Protein AF-A0A2E4Y1K7-F1 (afdb_monomer_lite)

Structure (mmCIF, N/CA/C/O backbone):
data_AF-A0A2E4Y1K7-F1
#
_entry.id   AF-A0A2E4Y1K7-F1
#
loop_
_atom_site.group_PDB
_atom_site.id
_atom_site.type_symbol
_atom_site.label_atom_id
_atom_site.label_alt_id
_atom_site.label_comp_id
_atom_site.label_asym_id
_atom_site.label_entity_id
_atom_site.label_seq_id
_atom_site.pdbx_PDB_ins_code
_atom_site.Cartn_x
_atom_site.Cartn_y
_atom_site.Cartn_z
_atom_site.occupancy
_atom_site.B_iso_or_equiv
_atom_site.auth_seq_id
_atom_site.auth_comp_id
_atom_site.auth_asym_id
_atom_site.auth_atom_id
_atom_site.pdbx_PDB_model_num
ATOM 1 N N . MET A 1 1 ? -30.753 -42.207 8.422 1.00 53.31 1 MET A N 1
ATOM 2 C CA . MET A 1 1 ? -29.384 -41.841 8.841 1.00 53.31 1 MET A CA 1
ATOM 3 C C . MET A 1 1 ? -28.900 -40.741 7.910 1.00 53.31 1 MET A C 1
ATOM 5 O O . MET A 1 1 ? -28.471 -41.041 6.809 1.00 53.31 1 MET A O 1
ATOM 9 N N . GLY A 1 2 ? -29.057 -39.480 8.296 1.00 51.59 2 GLY A N 1
ATOM 10 C CA . GLY A 1 2 ? -28.469 -38.339 7.596 1.00 51.59 2 GLY A CA 1
ATOM 11 C C . GLY A 1 2 ? -27.926 -37.437 8.684 1.00 51.59 2 GLY A C 1
ATOM 12 O O . GLY A 1 2 ? -28.711 -36.951 9.495 1.00 51.59 2 GLY A O 1
ATOM 13 N N . ARG A 1 3 ? -26.599 -37.343 8.802 1.00 53.59 3 ARG A N 1
ATOM 14 C CA . ARG A 1 3 ? -25.993 -36.414 9.757 1.00 53.59 3 ARG A CA 1
ATOM 15 C C . ARG A 1 3 ? -26.380 -35.000 9.313 1.00 53.59 3 ARG A C 1
ATOM 17 O O . ARG A 1 3 ? -26.192 -34.713 8.131 1.00 53.59 3 ARG A O 1
ATOM 24 N N . PRO A 1 4 ? -26.965 -34.163 10.186 1.00 56.78 4 PRO A N 1
ATOM 25 C CA . PRO A 1 4 ? -27.173 -32.768 9.850 1.00 56.78 4 PRO A CA 1
ATOM 26 C C . PRO A 1 4 ? -25.800 -32.133 9.634 1.00 56.78 4 PRO A C 1
ATOM 28 O O . PRO A 1 4 ? -24.898 -32.305 10.451 1.00 56.78 4 PRO A O 1
ATOM 31 N N . ASP A 1 5 ? -25.666 -31.491 8.480 1.00 55.47 5 ASP A N 1
ATOM 32 C CA . ASP A 1 5 ? -24.547 -30.657 8.067 1.00 55.47 5 ASP A CA 1
ATOM 33 C C . ASP A 1 5 ? -24.294 -29.622 9.174 1.00 55.47 5 ASP A C 1
ATOM 35 O O . ASP A 1 5 ? -25.071 -28.682 9.360 1.00 55.47 5 ASP A O 1
ATOM 39 N N . GLU A 1 6 ? -23.284 -29.875 10.010 1.00 52.62 6 GLU A N 1
ATOM 40 C CA . GLU A 1 6 ? -22.801 -28.899 10.978 1.00 52.62 6 GLU A CA 1
ATOM 41 C C . GLU A 1 6 ? -22.270 -27.719 10.168 1.00 52.62 6 GLU A C 1
ATOM 43 O O . GLU A 1 6 ? -21.189 -27.787 9.584 1.00 52.62 6 GLU A O 1
ATOM 48 N N . PHE A 1 7 ? -23.052 -26.640 10.124 1.00 48.81 7 PHE A N 1
ATOM 49 C CA . PHE A 1 7 ? -22.589 -25.321 9.719 1.00 48.81 7 PHE A CA 1
ATOM 50 C C . PHE A 1 7 ? -21.472 -24.900 10.685 1.00 48.81 7 PHE A C 1
ATOM 52 O O . PHE A 1 7 ? -21.703 -24.203 11.675 1.00 48.81 7 PHE A O 1
ATOM 59 N N . HIS A 1 8 ? -20.248 -25.347 10.407 1.00 50.06 8 HIS A N 1
ATOM 60 C CA . HIS A 1 8 ? -19.047 -24.761 10.969 1.00 50.06 8 HIS A CA 1
ATOM 61 C C . HIS A 1 8 ? -18.952 -23.343 10.410 1.00 50.06 8 HIS A C 1
ATOM 63 O O . HIS A 1 8 ? -18.464 -23.107 9.307 1.00 50.06 8 HIS A O 1
ATOM 69 N N . TYR A 1 9 ? -19.452 -22.379 11.181 1.00 53.69 9 TYR A N 1
ATOM 70 C CA . TYR A 1 9 ? -18.983 -21.009 11.059 1.00 53.69 9 TYR A CA 1
ATOM 71 C C . TYR A 1 9 ? -17.537 -20.994 11.550 1.00 53.69 9 TYR A C 1
ATOM 73 O O . TYR A 1 9 ? -17.253 -20.815 12.733 1.00 53.69 9 TYR A O 1
ATOM 81 N N . GLU A 1 10 ? -16.634 -21.260 10.615 1.00 47.28 10 GLU A N 1
ATOM 82 C CA . GLU A 1 10 ? -15.194 -21.177 10.794 1.00 47.28 10 GLU A CA 1
ATOM 83 C C . GLU A 1 10 ? -14.852 -19.692 10.977 1.00 47.28 10 GLU A C 1
ATOM 85 O O . GLU A 1 10 ? -14.729 -18.916 10.030 1.00 47.28 10 GLU A O 1
ATOM 90 N N . TYR A 1 11 ? -14.839 -19.240 12.231 1.00 53.94 11 TYR A N 1
ATOM 91 C CA . TYR A 1 11 ? -14.301 -17.930 12.564 1.00 53.94 11 TYR A CA 1
ATOM 92 C C . TYR A 1 11 ? -12.786 -18.081 12.718 1.00 53.94 11 TYR A C 1
ATOM 94 O O . TYR A 1 11 ? -12.274 -18.310 13.814 1.00 53.94 11 TYR A O 1
ATOM 102 N N . ASP A 1 12 ? -12.078 -17.995 11.590 1.00 47.94 12 ASP A N 1
ATOM 103 C CA . ASP A 1 12 ? -10.617 -18.017 11.508 1.00 47.94 12 ASP A CA 1
ATOM 104 C C . ASP A 1 12 ? -9.992 -16.833 12.262 1.00 47.94 12 ASP A C 1
ATOM 106 O O . ASP A 1 12 ? -9.817 -15.732 11.732 1.00 47.94 12 ASP A O 1
ATOM 110 N N . PHE A 1 13 ? -9.611 -17.073 13.518 1.00 46.56 13 PHE A N 1
ATOM 111 C CA . PHE A 1 13 ? -8.876 -16.130 14.369 1.00 46.56 13 PHE A CA 1
ATOM 112 C C . PHE A 1 13 ? -7.488 -15.762 13.794 1.00 46.56 13 PHE A C 1
ATOM 114 O O . PHE A 1 13 ? -6.957 -14.690 14.081 1.00 46.56 13 PHE A O 1
ATOM 121 N N . ASP A 1 14 ? -6.926 -16.610 12.928 1.00 51.66 14 ASP A N 1
ATOM 122 C CA . ASP A 1 14 ? -5.604 -16.433 12.306 1.00 51.66 14 ASP A CA 1
ATOM 123 C C . ASP A 1 14 ? -5.587 -15.358 11.198 1.00 51.66 14 ASP A C 1
ATOM 125 O O . ASP A 1 14 ? -4.567 -14.721 10.922 1.00 51.66 14 ASP A O 1
ATOM 129 N N . LYS A 1 15 ? -6.755 -15.059 10.616 1.00 48.06 15 LYS A N 1
ATOM 130 C CA . LYS A 1 15 ? -6.899 -14.144 9.474 1.00 48.06 15 LYS A CA 1
ATOM 131 C C . LYS A 1 15 ? -6.473 -12.704 9.789 1.00 48.06 15 LYS A C 1
ATOM 133 O O . LYS A 1 15 ? -5.982 -11.985 8.921 1.00 48.06 15 LYS A O 1
ATOM 138 N N . TYR A 1 16 ? -6.609 -12.287 11.048 1.00 53.84 16 TYR A N 1
ATOM 139 C CA . TYR A 1 16 ? -6.374 -10.904 11.472 1.00 53.84 16 TYR A CA 1
ATOM 140 C C . TYR A 1 16 ? -4.885 -10.523 11.535 1.00 53.84 16 TYR A C 1
ATOM 142 O O . TYR A 1 16 ? -4.530 -9.349 11.389 1.00 53.84 16 TYR A O 1
ATOM 150 N N . ASN A 1 17 ? -4.001 -11.502 11.746 1.00 54.69 17 ASN A N 1
ATOM 151 C CA . ASN A 1 17 ? -2.579 -11.243 11.967 1.00 54.69 17 ASN A CA 1
ATOM 152 C C . ASN A 1 17 ? -1.783 -11.13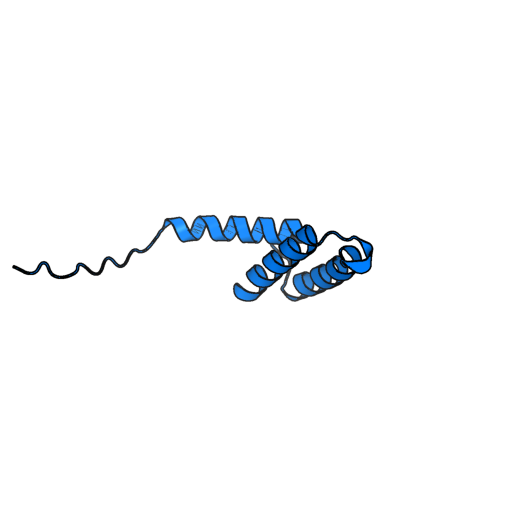1 10.648 1.00 54.69 17 ASN A C 1
ATOM 154 O O . ASN A 1 17 ? -0.805 -10.385 10.572 1.00 54.69 17 ASN A O 1
ATOM 158 N N . GLU A 1 18 ? -2.235 -11.785 9.571 1.00 58.25 18 GLU A N 1
ATOM 159 C CA . GLU A 1 18 ? -1.576 -11.723 8.257 1.00 58.25 18 GLU A CA 1
ATOM 160 C C . GLU A 1 18 ? -1.837 -10.397 7.518 1.00 58.25 18 GLU A C 1
ATOM 162 O O . GLU A 1 18 ? -0.951 -9.841 6.853 1.00 58.25 18 GLU A O 1
ATOM 167 N N . GLU A 1 19 ? -3.038 -9.833 7.662 1.00 62.19 19 GLU A N 1
ATOM 168 C CA . GLU A 1 19 ? -3.424 -8.642 6.907 1.00 62.19 19 GLU A CA 1
ATOM 169 C C . GLU A 1 19 ? -2.554 -7.417 7.236 1.00 62.19 19 GLU A C 1
ATOM 171 O O . GLU A 1 19 ? -2.269 -6.603 6.354 1.00 62.19 19 GLU A O 1
ATOM 176 N N . SER A 1 20 ? -2.098 -7.279 8.486 1.00 64.38 20 SER A N 1
ATOM 177 C CA . SER A 1 20 ? -1.222 -6.174 8.904 1.00 64.38 20 SER A CA 1
ATOM 178 C C . SER A 1 20 ? 0.188 -6.282 8.323 1.00 64.38 20 SER A C 1
ATOM 180 O O . SER A 1 20 ? 0.790 -5.263 7.973 1.00 64.38 20 SER A O 1
ATOM 182 N N . PHE A 1 21 ? 0.717 -7.497 8.162 1.00 72.44 21 PHE A N 1
ATOM 183 C CA . PHE A 1 21 ? 2.036 -7.697 7.563 1.00 72.44 21 PHE A CA 1
ATOM 184 C C . PHE A 1 21 ? 2.021 -7.389 6.060 1.00 72.44 21 PHE A C 1
ATOM 186 O O . PHE A 1 21 ? 2.931 -6.726 5.555 1.00 72.44 21 PHE A O 1
ATOM 193 N N . LYS A 1 22 ? 0.949 -7.780 5.353 1.00 74.88 22 LYS A N 1
ATOM 194 C CA . LYS A 1 22 ? 0.740 -7.428 3.938 1.00 74.88 22 LYS A CA 1
ATOM 195 C C . LYS A 1 22 ? 0.639 -5.919 3.722 1.00 74.88 22 LYS A C 1
ATOM 197 O O . LYS A 1 22 ? 1.336 -5.408 2.850 1.00 74.88 22 LYS A O 1
ATOM 202 N N . VAL A 1 23 ? -0.141 -5.198 4.538 1.00 77.69 23 VAL A N 1
ATOM 203 C CA . VAL A 1 23 ? -0.247 -3.723 4.459 1.00 77.69 23 VAL A CA 1
ATOM 204 C C . VAL A 1 23 ? 1.123 -3.065 4.639 1.00 77.69 23 VAL A C 1
ATOM 206 O O . VAL A 1 23 ? 1.523 -2.231 3.826 1.00 77.69 23 VAL A O 1
ATOM 209 N N . LYS A 1 24 ? 1.879 -3.467 5.668 1.00 79.94 24 LYS A N 1
ATOM 210 C CA . LYS A 1 24 ? 3.212 -2.906 5.934 1.00 79.94 24 LYS A CA 1
ATOM 211 C C . LYS A 1 24 ? 4.194 -3.191 4.799 1.00 79.94 24 LYS A C 1
ATOM 213 O O . LYS A 1 24 ? 4.922 -2.294 4.379 1.00 79.94 24 LYS A O 1
ATOM 218 N N . LYS A 1 25 ? 4.184 -4.410 4.254 1.00 82.19 25 LYS A N 1
ATOM 219 C CA . LYS A 1 25 ? 5.036 -4.802 3.122 1.00 82.19 25 LYS A CA 1
ATOM 220 C C . LYS A 1 25 ? 4.671 -4.055 1.833 1.00 82.19 25 LYS A C 1
ATOM 222 O O . LYS A 1 25 ? 5.568 -3.623 1.108 1.00 82.19 25 LYS A O 1
ATOM 227 N N . ALA A 1 26 ? 3.378 -3.865 1.575 1.00 81.38 26 ALA A N 1
ATOM 228 C CA . ALA A 1 26 ? 2.853 -3.096 0.449 1.00 81.38 26 ALA A CA 1
ATOM 229 C C . ALA A 1 26 ? 3.311 -1.629 0.509 1.00 81.38 26 ALA A C 1
ATOM 231 O O . ALA A 1 26 ? 3.924 -1.134 -0.436 1.00 81.38 26 ALA A O 1
ATOM 232 N N . LEU A 1 27 ? 3.112 -0.963 1.652 1.00 82.31 27 LEU A N 1
ATOM 233 C CA . LEU A 1 27 ? 3.559 0.418 1.874 1.00 82.31 27 LEU A CA 1
ATOM 234 C C . LEU A 1 27 ? 5.079 0.549 1.769 1.00 82.31 27 LEU A C 1
ATOM 236 O O . LEU A 1 27 ? 5.567 1.437 1.077 1.00 82.31 27 LEU A O 1
ATOM 240 N N . SER A 1 28 ? 5.829 -0.386 2.355 1.00 81.31 28 SER A N 1
ATOM 241 C CA . SER A 1 28 ? 7.290 -0.391 2.249 1.00 81.31 28 SER A CA 1
ATOM 242 C C . SER A 1 28 ? 7.780 -0.584 0.809 1.00 81.31 28 SER A C 1
ATOM 244 O O . SER A 1 28 ? 8.804 -0.011 0.449 1.00 81.31 28 SER A O 1
ATOM 246 N N . SER A 1 29 ? 7.059 -1.342 -0.027 1.00 78.00 29 SER A N 1
ATOM 247 C CA . SER A 1 29 ? 7.392 -1.512 -1.454 1.00 78.00 29 SER A CA 1
ATOM 248 C C . SER A 1 29 ? 7.141 -0.233 -2.260 1.00 78.00 29 SER A C 1
ATOM 250 O O . SER A 1 29 ? 7.825 0.032 -3.244 1.00 78.00 29 SER A O 1
ATOM 252 N N . LEU A 1 30 ? 6.180 0.581 -1.814 1.00 76.31 30 LEU A N 1
ATOM 253 C CA . LEU A 1 30 ? 5.884 1.907 -2.356 1.00 76.31 30 LEU A CA 1
ATOM 254 C C . LEU A 1 30 ? 6.806 3.002 -1.774 1.00 76.31 30 LEU A C 1
ATOM 256 O O . LEU A 1 30 ? 6.751 4.146 -2.221 1.00 76.31 30 LEU A O 1
ATOM 260 N N . GLY A 1 31 ? 7.642 2.677 -0.780 1.00 78.31 31 GLY A N 1
ATOM 261 C CA . GLY A 1 31 ? 8.463 3.651 -0.052 1.00 78.31 31 GLY A CA 1
ATOM 262 C C . GLY A 1 31 ? 7.657 4.563 0.881 1.00 78.31 31 GLY A C 1
ATOM 263 O O . GLY A 1 31 ? 8.102 5.660 1.211 1.00 78.31 31 GLY A O 1
ATOM 264 N N . LEU A 1 32 ? 6.465 4.125 1.283 1.00 80.81 32 LEU A N 1
ATOM 265 C CA . LEU A 1 32 ? 5.536 4.855 2.137 1.00 80.81 32 LEU A CA 1
ATOM 266 C C . LEU A 1 32 ? 5.543 4.318 3.569 1.00 80.81 32 LEU A C 1
ATOM 268 O O . LEU A 1 32 ? 5.892 3.164 3.826 1.00 80.81 32 LEU A O 1
ATOM 272 N N . LYS A 1 33 ? 5.144 5.168 4.518 1.00 76.81 33 LYS A N 1
ATOM 273 C CA . LYS A 1 33 ? 4.998 4.787 5.929 1.00 76.81 33 LYS A CA 1
ATOM 274 C C . LYS A 1 33 ? 3.600 4.235 6.192 1.00 76.81 33 LYS A C 1
ATOM 276 O O . LYS A 1 33 ? 2.653 4.545 5.483 1.00 76.81 33 LYS A O 1
ATOM 281 N N . GLU A 1 34 ? 3.455 3.493 7.289 1.00 72.00 34 GLU A N 1
ATOM 282 C CA . GLU A 1 34 ? 2.154 3.015 7.797 1.00 72.00 34 GLU A CA 1
ATOM 283 C C . GLU A 1 34 ? 1.137 4.133 8.087 1.00 72.00 34 GLU A C 1
ATOM 285 O O . GLU A 1 34 ? -0.058 3.875 8.129 1.00 72.00 34 GLU A O 1
ATOM 290 N N . SER A 1 35 ? 1.609 5.378 8.216 1.00 70.56 35 SER A N 1
ATOM 291 C CA . SER A 1 35 ? 0.783 6.577 8.411 1.00 70.56 35 SER A CA 1
ATOM 292 C C . SER A 1 35 ? 0.438 7.312 7.101 1.00 70.56 35 SER A C 1
ATOM 294 O O . SER A 1 35 ? -0.102 8.415 7.125 1.00 70.56 35 SER A O 1
ATOM 296 N N . SER A 1 36 ? 0.806 6.762 5.940 1.00 79.81 36 SER A N 1
ATOM 297 C CA . SER A 1 36 ? 0.539 7.396 4.647 1.00 79.81 36 SER A CA 1
ATOM 298 C C . SER A 1 36 ? -0.946 7.296 4.286 1.00 79.81 36 SER A C 1
ATOM 300 O O . SER A 1 36 ? -1.504 6.206 4.177 1.00 79.81 36 SER A O 1
ATOM 302 N N . SER A 1 37 ? -1.581 8.447 4.054 1.00 81.88 37 SER A N 1
ATOM 303 C CA . SER A 1 37 ? -2.970 8.527 3.586 1.00 81.88 37 SER A CA 1
ATOM 304 C C . SER A 1 37 ? -3.135 8.015 2.153 1.00 81.88 37 SER A C 1
ATOM 306 O O . SER A 1 37 ? -2.187 7.986 1.366 1.00 81.88 37 SER A O 1
ATOM 308 N N . LYS A 1 38 ? -4.381 7.707 1.766 1.00 82.25 38 LYS A N 1
ATOM 309 C CA . LYS A 1 38 ? -4.754 7.308 0.392 1.00 82.25 38 LYS A CA 1
ATOM 310 C C . LYS A 1 38 ? -4.232 8.275 -0.680 1.00 82.25 38 LYS A C 1
ATOM 312 O O . LYS A 1 38 ? -3.869 7.865 -1.780 1.00 82.25 38 LYS A O 1
ATOM 317 N N . GLU A 1 39 ? -4.183 9.566 -0.360 1.00 85.12 39 GLU A N 1
ATOM 318 C CA . GLU A 1 39 ? -3.643 10.610 -1.238 1.00 85.12 39 GLU A CA 1
ATOM 319 C C . GLU A 1 39 ? -2.134 10.460 -1.473 1.00 85.12 39 GLU A C 1
ATOM 321 O O . GLU A 1 39 ? -1.661 10.607 -2.601 1.00 85.12 39 GLU A O 1
ATOM 326 N N . ASP A 1 40 ? -1.392 10.116 -0.423 1.00 86.25 40 ASP A N 1
ATOM 327 C CA . ASP A 1 40 ? 0.047 9.857 -0.467 1.00 86.25 40 ASP A CA 1
ATOM 328 C C . ASP A 1 40 ? 0.341 8.581 -1.267 1.00 86.25 40 ASP A C 1
ATOM 330 O O . ASP A 1 40 ? 1.203 8.571 -2.144 1.00 86.25 40 ASP A O 1
ATOM 334 N N . ILE A 1 41 ? -0.473 7.543 -1.054 1.00 84.69 41 ILE A N 1
ATOM 335 C CA . ILE A 1 41 ? -0.446 6.279 -1.801 1.00 84.69 41 ILE A CA 1
ATOM 336 C C . ILE A 1 41 ? -0.638 6.521 -3.305 1.00 84.69 41 ILE A C 1
ATOM 338 O O . ILE A 1 41 ? 0.165 6.048 -4.113 1.00 84.69 41 ILE A O 1
ATOM 342 N N . LYS A 1 42 ? -1.626 7.336 -3.700 1.00 85.00 42 LYS A N 1
ATOM 343 C CA . LYS A 1 42 ? -1.813 7.748 -5.103 1.00 85.00 42 LYS A CA 1
ATOM 344 C C . LYS A 1 42 ? -0.623 8.530 -5.655 1.00 85.00 42 LYS A C 1
ATOM 346 O O . LYS A 1 42 ? -0.193 8.264 -6.778 1.00 85.00 42 LYS A O 1
ATOM 351 N N . LYS A 1 43 ? -0.087 9.495 -4.902 1.00 87.62 43 LYS A N 1
ATOM 352 C CA . LYS A 1 43 ? 1.056 10.316 -5.341 1.00 87.62 43 LYS A CA 1
ATOM 353 C C . LYS A 1 43 ? 2.327 9.487 -5.527 1.00 87.62 43 LYS A C 1
ATOM 355 O O . LYS A 1 43 ? 3.040 9.686 -6.514 1.00 87.62 43 LYS A O 1
ATOM 360 N N . ALA A 1 44 ? 2.602 8.557 -4.616 1.00 85.69 44 ALA A N 1
ATOM 361 C CA . ALA A 1 44 ? 3.739 7.652 -4.719 1.00 85.69 44 ALA A CA 1
ATOM 362 C C . ALA A 1 44 ? 3.564 6.676 -5.880 1.00 85.69 44 ALA A C 1
ATOM 364 O O . ALA A 1 44 ? 4.470 6.565 -6.700 1.00 85.69 44 ALA A O 1
ATOM 365 N N . TYR A 1 45 ? 2.385 6.055 -6.019 1.00 85.56 45 TYR A N 1
ATOM 366 C CA . TYR A 1 45 ? 2.074 5.175 -7.147 1.00 85.56 45 TYR A CA 1
ATOM 367 C C . TYR A 1 45 ? 2.303 5.880 -8.485 1.00 85.56 45 TYR A C 1
ATOM 369 O O . TYR A 1 45 ? 2.945 5.326 -9.368 1.00 85.56 45 TYR A O 1
ATOM 377 N N . HIS A 1 46 ? 1.861 7.131 -8.626 1.00 85.81 46 HIS A N 1
ATOM 378 C CA . HIS A 1 46 ? 2.036 7.885 -9.865 1.00 85.81 46 HIS A CA 1
ATOM 379 C C . HIS A 1 46 ? 3.514 8.225 -10.149 1.00 85.81 46 HIS A C 1
ATOM 381 O O . HIS A 1 46 ? 3.957 8.156 -11.296 1.00 85.81 46 HIS A O 1
ATOM 387 N N . ASN A 1 47 ? 4.303 8.553 -9.118 1.00 85.00 47 ASN A N 1
ATOM 388 C CA . ASN A 1 47 ? 5.751 8.759 -9.256 1.00 85.00 47 ASN A CA 1
ATOM 389 C C . ASN A 1 47 ? 6.492 7.461 -9.601 1.00 85.00 47 ASN A C 1
ATOM 391 O O . ASN A 1 47 ? 7.377 7.455 -10.457 1.00 85.00 47 ASN A O 1
ATOM 395 N N . LEU A 1 48 ? 6.118 6.358 -8.958 1.00 82.56 48 LEU A N 1
ATOM 396 C CA . LEU A 1 48 ? 6.695 5.044 -9.198 1.00 82.56 48 LEU A CA 1
ATOM 397 C C . LEU A 1 48 ? 6.310 4.517 -10.578 1.00 82.56 48 LEU A C 1
ATOM 399 O O . LEU A 1 48 ? 7.179 4.041 -11.287 1.00 82.56 48 LEU A O 1
ATOM 403 N N . ALA A 1 49 ? 5.065 4.682 -11.018 1.00 80.19 49 ALA A N 1
ATOM 404 C CA . ALA A 1 49 ? 4.614 4.291 -12.350 1.00 80.19 49 ALA A CA 1
ATOM 405 C C . ALA A 1 49 ? 5.406 4.988 -13.463 1.00 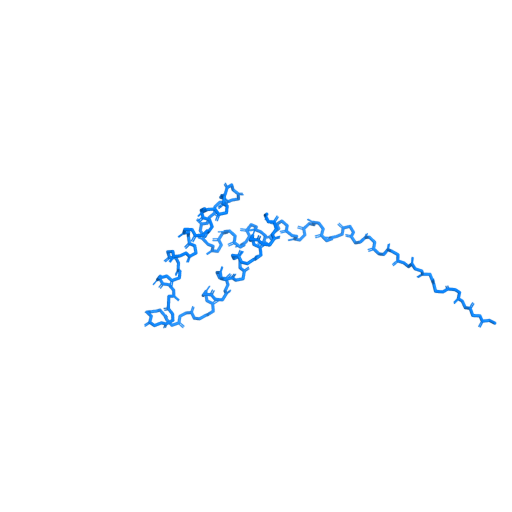80.19 49 ALA A C 1
ATOM 407 O O . ALA A 1 49 ? 5.674 4.374 -14.487 1.00 80.19 49 ALA A O 1
ATOM 408 N N . LYS A 1 50 ? 5.824 6.243 -13.254 1.00 80.75 50 LYS A N 1
ATOM 409 C CA . LYS A 1 50 ? 6.704 6.965 -14.186 1.00 80.75 50 LYS A CA 1
ATOM 410 C C . LYS A 1 50 ? 8.146 6.447 -14.160 1.00 80.75 50 LYS A C 1
ATOM 412 O O . LYS A 1 50 ? 8.777 6.389 -15.207 1.00 80.75 50 LYS A O 1
ATOM 417 N N .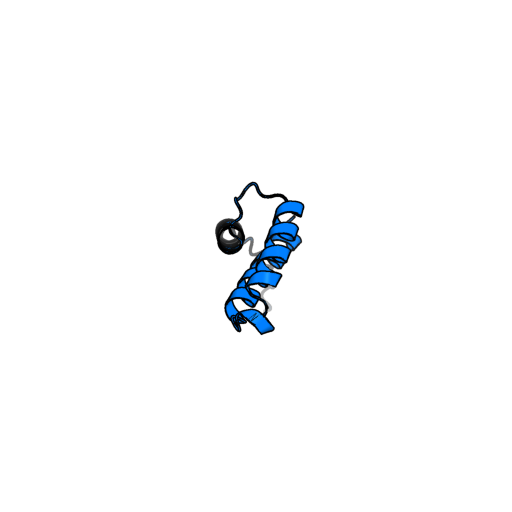 LYS A 1 51 ? 8.666 6.052 -12.990 1.00 76.56 51 LYS A N 1
ATOM 418 C CA . LYS A 1 51 ? 10.023 5.484 -12.833 1.00 76.56 51 LYS A CA 1
ATOM 419 C C . LYS A 1 51 ? 10.143 4.037 -13.323 1.00 76.56 51 LYS A C 1
ATOM 421 O O . LYS A 1 51 ? 11.127 3.680 -13.960 1.00 76.56 51 LYS A O 1
ATOM 426 N N . PHE A 1 52 ? 9.141 3.224 -13.015 1.00 76.94 52 PHE A N 1
ATOM 427 C CA . PHE A 1 52 ? 9.046 1.797 -13.323 1.00 76.94 52 PHE A CA 1
ATOM 428 C C . PHE A 1 52 ? 8.204 1.533 -14.574 1.00 76.94 52 PHE A C 1
ATOM 430 O O . PHE A 1 52 ? 7.759 0.407 -14.792 1.00 76.94 52 PHE A O 1
ATOM 437 N N . HIS A 1 53 ? 7.957 2.560 -15.393 1.00 73.31 53 HIS A N 1
ATOM 438 C CA . HIS A 1 53 ? 7.199 2.395 -16.625 1.00 73.31 53 HIS A CA 1
ATOM 439 C C . HIS A 1 53 ? 7.887 1.328 -1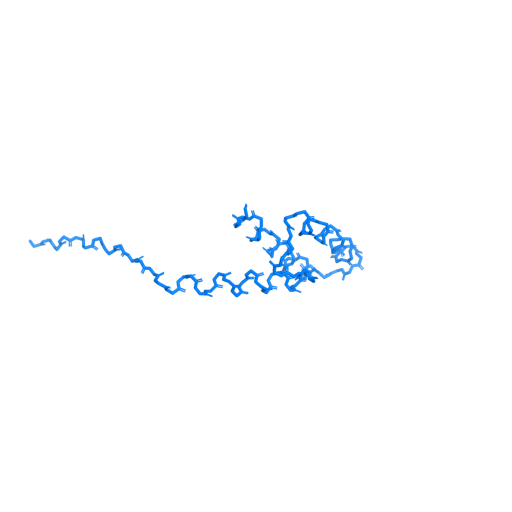7.496 1.00 73.31 53 HIS A C 1
ATOM 441 O O . HIS A 1 53 ? 9.111 1.395 -17.660 1.00 73.31 53 HIS A O 1
ATOM 447 N N . PRO A 1 54 ? 7.151 0.350 -18.056 1.00 69.06 54 PRO A N 1
ATOM 448 C CA . PRO A 1 54 ? 7.744 -0.744 -18.827 1.00 69.06 54 PRO A CA 1
ATOM 449 C C . PRO A 1 54 ? 8.545 -0.245 -20.037 1.00 69.06 54 PRO A C 1
ATOM 451 O O . PRO A 1 54 ? 9.518 -0.883 -20.414 1.00 69.06 54 PRO A O 1
ATOM 454 N N . ASP A 1 55 ? 8.192 0.925 -20.573 1.00 75.06 55 ASP A N 1
ATOM 455 C CA . ASP A 1 55 ? 8.915 1.591 -21.668 1.00 75.06 55 ASP A CA 1
ATOM 456 C C . ASP A 1 55 ? 10.295 2.137 -21.254 1.00 75.06 55 ASP A C 1
ATOM 458 O O . ASP A 1 55 ? 11.189 2.264 -22.080 1.00 75.06 55 ASP A O 1
ATOM 462 N N . VAL A 1 56 ? 10.483 2.457 -19.968 1.00 68.06 56 VAL A N 1
ATOM 463 C CA . VAL A 1 56 ? 11.693 3.130 -19.457 1.00 68.06 56 VAL A CA 1
ATOM 464 C C . VAL A 1 56 ? 12.595 2.163 -18.695 1.00 68.06 56 VAL A C 1
ATOM 466 O O . VAL A 1 56 ? 13.814 2.232 -18.799 1.00 68.06 56 VAL A O 1
ATOM 469 N N . SER A 1 57 ? 11.993 1.268 -17.913 1.00 64.88 57 SER A N 1
ATOM 470 C CA . SER A 1 57 ? 12.700 0.366 -17.000 1.00 64.88 57 SER A CA 1
ATOM 471 C C . SER A 1 57 ? 12.520 -1.113 -17.345 1.00 64.88 57 SER A C 1
ATOM 473 O O . SER A 1 57 ? 13.263 -1.939 -16.836 1.00 64.88 57 SER A O 1
ATOM 475 N N . GLY A 1 58 ? 11.518 -1.500 -18.146 1.00 6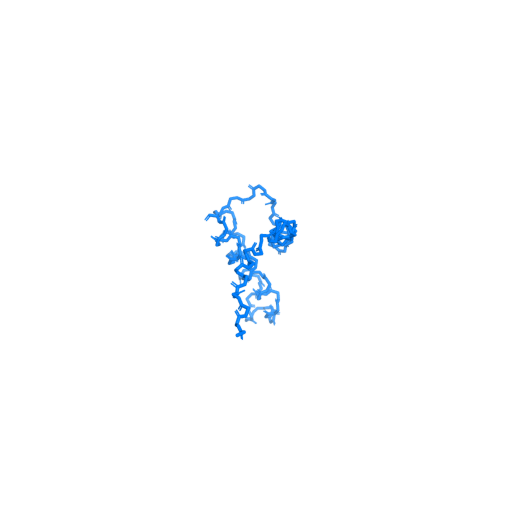2.25 58 GLY A N 1
ATOM 476 C CA . GLY A 1 58 ? 11.244 -2.917 -18.452 1.00 62.25 58 GLY A CA 1
ATOM 477 C C . GLY A 1 58 ? 10.876 -3.797 -17.242 1.00 62.25 58 GLY A C 1
ATOM 478 O O . GLY A 1 58 ? 10.595 -4.982 -17.401 1.00 62.25 58 GLY A O 1
ATOM 479 N N . HIS A 1 59 ? 10.833 -3.237 -16.029 1.00 68.94 59 HIS A N 1
ATOM 480 C CA . HIS A 1 59 ? 10.593 -3.940 -14.769 1.00 68.94 59 HIS A CA 1
ATOM 481 C C . HIS A 1 59 ? 9.094 -4.159 -14.518 1.00 68.94 59 HIS A C 1
ATOM 483 O O . HIS A 1 59 ? 8.471 -3.568 -13.632 1.00 68.94 59 HIS A O 1
ATOM 489 N N . GLN A 1 60 ? 8.498 -5.030 -15.332 1.00 74.81 60 GLN A N 1
ATOM 490 C CA . GLN A 1 60 ? 7.078 -5.376 -15.261 1.00 74.81 60 GLN A CA 1
ATOM 491 C C . GLN A 1 60 ? 6.700 -6.034 -13.920 1.00 74.81 60 GLN A C 1
ATOM 493 O O . GLN A 1 60 ? 5.590 -5.837 -13.423 1.00 74.81 60 GLN A O 1
ATOM 498 N N . GLU A 1 61 ? 7.626 -6.776 -13.307 1.00 78.50 61 GLU A N 1
ATOM 499 C CA . GLU A 1 61 ? 7.436 -7.403 -11.995 1.00 78.50 61 GLU A CA 1
ATOM 500 C C . GLU A 1 61 ? 7.309 -6.381 -10.864 1.00 78.50 61 GLU A C 1
ATOM 502 O O . GLU A 1 61 ? 6.407 -6.496 -10.032 1.00 78.50 61 GLU A O 1
ATOM 507 N N . ASP A 1 62 ? 8.166 -5.359 -10.841 1.00 78.50 62 ASP A N 1
ATOM 508 C CA . ASP A 1 62 ? 8.116 -4.316 -9.815 1.00 78.50 62 ASP A CA 1
ATOM 509 C C . ASP A 1 62 ? 6.859 -3.465 -9.966 1.00 78.50 62 ASP A C 1
ATOM 511 O O . ASP A 1 62 ? 6.167 -3.203 -8.980 1.00 78.50 62 ASP A O 1
ATOM 515 N N . PHE A 1 63 ? 6.473 -3.145 -11.205 1.00 81.06 63 PHE A N 1
ATOM 516 C CA . PHE A 1 63 ? 5.203 -2.476 -11.474 1.00 81.06 63 PHE A CA 1
ATOM 517 C C . PHE A 1 63 ? 4.001 -3.296 -10.984 1.00 81.06 63 PHE A C 1
ATOM 519 O O . PHE A 1 63 ? 3.069 -2.746 -10.394 1.00 81.06 63 PHE A O 1
ATOM 526 N N . LYS A 1 64 ? 4.025 -4.621 -11.181 1.00 81.12 64 LYS A N 1
ATOM 527 C CA . LYS A 1 64 ? 2.960 -5.516 -10.715 1.00 81.12 64 LYS A CA 1
ATOM 528 C C . LYS A 1 64 ? 2.870 -5.533 -9.187 1.00 81.12 64 LYS A C 1
ATOM 530 O O . LYS A 1 64 ? 1.767 -5.401 -8.669 1.00 81.12 64 LYS A O 1
ATOM 535 N N . LYS A 1 65 ? 4.002 -5.600 -8.474 1.00 81.81 65 LYS A N 1
ATOM 536 C CA . LYS A 1 65 ? 4.053 -5.516 -6.998 1.00 81.81 65 LYS A CA 1
ATOM 537 C C . LYS A 1 65 ? 3.527 -4.177 -6.478 1.00 81.81 65 LYS A C 1
ATOM 539 O O . LYS A 1 65 ? 2.752 -4.148 -5.531 1.00 81.81 65 LYS A O 1
ATOM 544 N N . ILE A 1 66 ? 3.921 -3.074 -7.114 1.00 82.81 66 ILE A N 1
ATOM 545 C CA . ILE A 1 66 ? 3.478 -1.712 -6.781 1.00 82.81 66 ILE A CA 1
ATOM 546 C C . ILE A 1 66 ? 1.964 -1.560 -6.983 1.00 82.81 66 ILE A C 1
ATOM 548 O O . ILE A 1 66 ? 1.281 -0.971 -6.146 1.00 82.81 66 ILE A O 1
ATOM 552 N N . LYS A 1 67 ? 1.431 -2.109 -8.080 1.00 82.44 67 LYS A N 1
ATOM 553 C CA . LYS A 1 67 ? -0.002 -2.089 -8.387 1.00 82.44 67 LYS A CA 1
ATOM 554 C C . LYS A 1 67 ? -0.813 -2.942 -7.411 1.00 82.44 67 LYS A C 1
ATOM 556 O O . LYS A 1 67 ? -1.844 -2.477 -6.945 1.00 82.44 67 LYS A O 1
ATOM 561 N N . ASP A 1 68 ? -0.338 -4.143 -7.093 1.00 84.06 68 ASP A N 1
ATOM 562 C CA . ASP A 1 68 ? -0.969 -5.057 -6.131 1.00 84.06 68 ASP A CA 1
ATOM 563 C C . ASP A 1 68 ? -1.016 -4.441 -4.722 1.00 84.06 68 ASP A C 1
ATOM 565 O O . ASP A 1 68 ? -2.070 -4.368 -4.094 1.00 84.06 68 ASP A O 1
ATOM 569 N N . ALA A 1 69 ? 0.105 -3.858 -4.284 1.00 84.81 69 ALA A N 1
ATOM 570 C CA . ALA A 1 69 ? 0.201 -3.094 -3.046 1.00 84.81 69 ALA A CA 1
ATOM 571 C C . ALA A 1 69 ? -0.792 -1.921 -3.003 1.00 84.81 69 ALA A C 1
ATOM 573 O O . ALA A 1 69 ? -1.484 -1.730 -2.005 1.00 84.81 69 ALA A O 1
ATOM 574 N N . TYR A 1 70 ? -0.868 -1.136 -4.080 1.00 84.94 70 TYR A N 1
ATOM 575 C CA . TYR A 1 70 ? -1.791 -0.008 -4.195 1.00 84.94 70 TYR A CA 1
A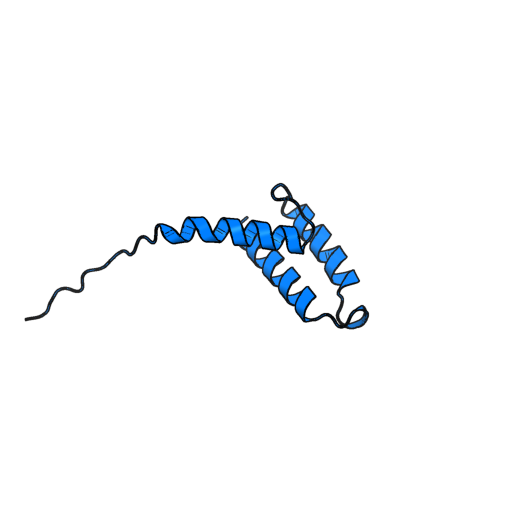TOM 576 C C . TYR A 1 70 ? -3.258 -0.452 -4.117 1.00 84.94 70 TYR A C 1
ATOM 578 O O . TYR A 1 70 ? -4.032 0.139 -3.365 1.00 84.94 70 TYR A O 1
ATOM 586 N N . ASP A 1 71 ? -3.629 -1.493 -4.864 1.00 83.12 71 ASP A N 1
ATOM 587 C CA . ASP A 1 71 ? -4.993 -2.029 -4.911 1.00 83.12 71 ASP A CA 1
ATOM 588 C C . ASP A 1 71 ? -5.440 -2.539 -3.535 1.00 83.12 71 ASP A C 1
ATOM 590 O O . ASP A 1 71 ? -6.491 -2.147 -3.027 1.00 83.12 71 ASP A O 1
ATOM 594 N N . TYR A 1 72 ? -4.567 -3.293 -2.862 1.00 82.06 72 TYR A N 1
ATOM 595 C CA . TYR A 1 72 ? -4.813 -3.809 -1.519 1.00 82.06 72 TYR A CA 1
ATOM 596 C C . TYR A 1 72 ? -5.009 -2.695 -0.477 1.00 82.06 72 TYR A C 1
ATOM 598 O O . TYR A 1 72 ? -5.919 -2.756 0.351 1.00 82.06 72 TYR A O 1
ATOM 606 N N . LEU A 1 73 ? -4.191 -1.639 -0.531 1.00 80.94 73 LEU A N 1
ATOM 607 C CA . LEU A 1 73 ? -4.326 -0.481 0.358 1.00 80.94 73 LEU A CA 1
ATOM 608 C C . LEU A 1 73 ? -5.592 0.334 0.070 1.00 80.94 73 LEU A C 1
ATOM 610 O O . LEU A 1 73 ? -6.207 0.860 0.996 1.00 80.94 73 LEU A O 1
ATOM 614 N N . MET A 1 74 ? -5.983 0.440 -1.202 1.00 78.75 74 MET A N 1
ATOM 615 C CA . MET A 1 74 ? -7.177 1.173 -1.619 1.00 78.75 74 MET A CA 1
ATOM 616 C C . MET A 1 74 ? -8.464 0.421 -1.256 1.00 78.75 74 MET A C 1
ATOM 618 O O . MET A 1 74 ? -9.449 1.060 -0.906 1.00 78.75 74 MET A O 1
ATOM 622 N N . SER A 1 75 ? -8.451 -0.916 -1.303 1.00 78.62 75 SER A N 1
ATOM 623 C CA . SER A 1 75 ? -9.595 -1.756 -0.928 1.00 78.62 75 SER A CA 1
ATOM 624 C C . SER A 1 75 ? -9.858 -1.776 0.579 1.00 78.62 75 SER A C 1
ATOM 626 O O . SER A 1 75 ? -10.995 -2.003 0.986 1.00 78.62 75 SER A O 1
ATOM 628 N N . ARG A 1 76 ? -8.822 -1.595 1.408 1.00 67.25 76 ARG A N 1
ATOM 629 C CA . ARG A 1 76 ? -8.933 -1.654 2.876 1.00 67.25 76 ARG A CA 1
ATOM 630 C C . ARG A 1 76 ? -9.254 -0.302 3.524 1.00 67.25 76 ARG A C 1
ATOM 632 O O . ARG A 1 76 ? -9.516 -0.252 4.722 1.00 67.25 76 ARG A O 1
ATOM 639 N N . GLY A 1 77 ? -9.181 0.784 2.756 1.00 54.94 77 GLY A N 1
ATOM 640 C CA . GLY A 1 77 ? -9.350 2.148 3.243 1.00 54.94 77 GLY A CA 1
ATOM 641 C C . GLY A 1 77 ? -10.720 2.725 2.967 1.00 54.94 77 GLY A C 1
ATOM 642 O O . GLY A 1 77 ? -11.155 2.664 1.798 1.00 54.94 77 GLY A O 1
#

pLDDT: mean 71.99, std 12.66, range [46.56, 87.62]

Foldseek 3Di:
DDPPDPPPPPPPPVVVPVLVVLLCVLCVLLVHHPPDDLVNLVVSLVVVCVVCVCVHPVPVVSNVSNVVSNVSVVVVD

Radius of gyration: 18.42 Å; chains: 1; bounding box: 42×52×36 Å

Secondary structure (DSSP, 8-state):
------------TTHHHHHHHHHHHHHHHTT--TT--HHHHHHHHHHHHHHS-HHHH--HHHHHHHHHHHHHHHHH-

Sequence (77 aa):
MGRPDEFHYEYDFDKYNEESFKVKKALSSLGLKESSSKEDIKKAYHNLAKKFHPDVSGHQEDFKKIKDAYDYLMSRG